Protein AF-A0A1W9NA24-F1 (afdb_monomer)

pLDDT: mean 71.64, std 9.58, range [38.75, 87.81]

Nearest PDB structures (foldseek):
  9bia-assembly1_C  TM=7.018E-01  e=8.441E+00  Mus musculus
  6myo-assembly1_D  TM=5.256E-01  e=5.320E+00  Gallus gallus

Solvent-accessible surface area (backbone atoms only — not comparable to full-atom values): 7143 Å² total; per-residue (Å²): 142,76,58,50,64,67,43,50,53,50,53,74,52,54,63,52,69,44,50,55,37,49,54,54,35,54,55,35,59,75,57,47,83,41,19,51,61,58,33,52,15,40,48,52,51,32,52,51,52,46,53,51,51,52,48,28,53,50,30,63,74,68,69,46,58,51,65,58,52,51,53,52,48,51,50,52,51,50,51,48,59,75,42,31,75,58,54,55,77,69,50,68,39,14,80,85,77,62,45,78,46,54,69,66,45,48,72,52,39,64,80,39,54,38,73,68,61,44,52,57,54,59,64,61,73,77,66,130

Radius of gyration: 19.77 Å; Cα contacts (8 Å, |Δi|>4): 126; chains: 1; bounding box: 45×27×69 Å

Secondary structure (DSSP, 8-state):
--TTHHHHHHHHHTTHHHHHHHHHHHHHHTTGGGGHHHHHHHHHHHHHHHHHHHHHHHHHHTT--HHHHHHHHHHHHHHHHHTHHHH----SB-TTT-PBPPHHHHHH-TT---HHHHHHHHHHTT--

Mean predicted aligned error: 11.79 Å

Foldseek 3Di:
DCFLPVLVVLVVCPCVVLVVLVVVLVVLVVLPPFCPLVSQLSVLVSVLSVQLNVQSVVCVVVVHGCVSSVVSNVVSVVVCVVVVVSNPLFDQAAPPPRHGADPCCRNRGNNSHHPVVVVVVVVVVPDD

Structure (mmCIF, N/CA/C/O backbone):
data_AF-A0A1W9NA24-F1
#
_entry.id   AF-A0A1W9NA24-F1
#
loop_
_atom_site.group_PDB
_atom_site.id
_atom_site.type_symbol
_atom_site.label_atom_id
_atom_site.label_alt_id
_atom_site.label_comp_id
_atom_site.label_asym_id
_atom_site.label_entity_id
_atom_site.label_seq_id
_atom_site.pdbx_PDB_ins_code
_atom_site.Cartn_x
_atom_site.Cartn_y
_atom_site.Cartn_z
_atom_site.occupancy
_atom_site.B_iso_or_equiv
_atom_site.auth_seq_id
_atom_site.auth_comp_id
_atom_site.auth_asym_id
_atom_site.auth_atom_id
_atom_site.pdbx_PDB_model_num
ATOM 1 N N . MET A 1 1 ? 11.824 -4.792 -28.558 1.00 44.06 1 MET A N 1
ATOM 2 C CA . MET A 1 1 ? 11.871 -3.355 -28.201 1.00 44.06 1 MET A CA 1
ATOM 3 C C . MET A 1 1 ? 10.504 -2.935 -27.675 1.00 44.06 1 MET A C 1
ATOM 5 O O . MET A 1 1 ? 9.606 -2.837 -28.494 1.00 44.06 1 MET A O 1
ATOM 9 N N . ASN A 1 2 ? 10.327 -2.835 -26.344 1.00 48.75 2 ASN A N 1
ATOM 10 C CA . ASN A 1 2 ? 9.236 -2.130 -25.610 1.00 48.75 2 ASN A CA 1
ATOM 11 C C . ASN A 1 2 ? 9.108 -2.570 -24.126 1.00 48.75 2 ASN A C 1
ATOM 13 O O . ASN A 1 2 ? 8.086 -2.329 -23.497 1.00 48.75 2 ASN A O 1
ATOM 17 N N . THR A 1 3 ? 10.118 -3.218 -23.544 1.00 56.50 3 THR A N 1
ATOM 18 C CA . THR A 1 3 ? 10.039 -3.888 -22.229 1.00 56.50 3 THR A CA 1
ATOM 19 C C . THR A 1 3 ? 10.422 -3.017 -21.030 1.00 56.50 3 THR A C 1
ATOM 21 O O . THR A 1 3 ? 10.834 -3.577 -20.024 1.00 56.50 3 THR A O 1
ATOM 24 N N . LEU A 1 4 ? 10.369 -1.685 -21.150 1.00 61.44 4 LEU A N 1
ATOM 25 C CA . LEU A 1 4 ? 10.649 -0.751 -20.042 1.00 61.44 4 LEU A CA 1
ATOM 26 C C . LEU A 1 4 ? 9.573 0.337 -19.877 1.00 61.44 4 LEU A C 1
ATOM 28 O O . LEU A 1 4 ? 9.758 1.283 -19.117 1.00 61.44 4 LEU A O 1
ATOM 32 N N . LYS A 1 5 ? 8.444 0.250 -20.598 1.00 71.38 5 LYS A N 1
ATOM 33 C CA . LYS A 1 5 ? 7.426 1.319 -20.589 1.00 71.38 5 LYS A CA 1
ATOM 34 C C . LYS A 1 5 ? 6.767 1.482 -19.221 1.00 71.38 5 LYS A C 1
ATOM 36 O O . LYS A 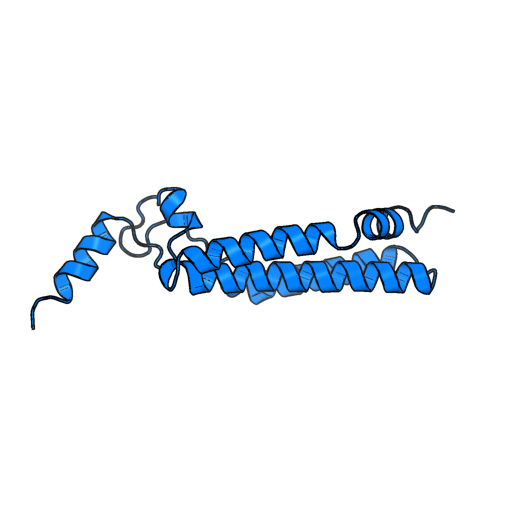1 5 ? 6.394 2.589 -18.855 1.00 71.38 5 LYS A O 1
ATOM 41 N N . ILE A 1 6 ? 6.588 0.383 -18.489 1.00 68.69 6 ILE A N 1
ATOM 42 C CA . ILE A 1 6 ? 5.889 0.394 -17.198 1.00 68.69 6 ILE A CA 1
ATOM 43 C C . ILE A 1 6 ? 6.832 0.896 -16.105 1.00 68.69 6 ILE A C 1
ATOM 45 O O . ILE A 1 6 ? 6.454 1.729 -15.284 1.00 68.69 6 ILE A O 1
ATOM 49 N N . SER A 1 7 ? 8.074 0.421 -16.123 1.00 64.31 7 SER A N 1
ATOM 50 C CA . SER A 1 7 ? 9.109 0.798 -15.167 1.00 64.31 7 SER A CA 1
ATOM 51 C C . SER A 1 7 ? 9.548 2.261 -15.320 1.00 64.31 7 SER A C 1
ATOM 53 O O . SER A 1 7 ? 9.748 2.924 -14.304 1.00 64.31 7 SER A O 1
ATOM 55 N N . SER A 1 8 ? 9.599 2.810 -16.541 1.00 67.38 8 SER A N 1
ATOM 56 C CA . SER A 1 8 ? 9.869 4.241 -16.764 1.00 67.38 8 SER A CA 1
ATOM 57 C C . SER A 1 8 ? 8.724 5.143 -16.299 1.00 67.38 8 SER A C 1
ATOM 59 O O . SER A 1 8 ? 8.971 6.169 -15.682 1.00 67.38 8 SER A O 1
ATOM 61 N N . LEU A 1 9 ? 7.470 4.737 -16.526 1.00 69.94 9 LEU A N 1
ATOM 62 C CA . LEU A 1 9 ? 6.283 5.492 -16.107 1.00 69.94 9 LEU A CA 1
ATOM 63 C C . LEU A 1 9 ? 6.173 5.551 -14.575 1.00 69.94 9 LEU A C 1
ATOM 65 O O . LEU A 1 9 ? 5.797 6.572 -14.002 1.00 69.94 9 LEU A O 1
ATOM 69 N N . LEU A 1 10 ? 6.573 4.470 -13.899 1.00 66.25 10 LEU A N 1
ATOM 70 C CA . LEU A 1 10 ? 6.698 4.445 -12.444 1.00 66.25 10 LEU A CA 1
ATOM 71 C C . LEU A 1 10 ? 7.838 5.340 -11.937 1.00 66.25 10 LEU A C 1
ATOM 73 O O . LEU A 1 10 ? 7.720 5.928 -10.865 1.00 66.25 10 LEU A O 1
ATOM 77 N N . LEU A 1 11 ? 8.925 5.453 -12.704 1.00 68.38 11 LEU A N 1
ATOM 78 C CA . LEU A 1 11 ? 10.038 6.348 -12.397 1.00 68.38 11 LEU A CA 1
ATOM 79 C C . LEU A 1 11 ? 9.637 7.824 -12.546 1.00 68.38 11 LEU A C 1
ATOM 81 O O . LEU A 1 11 ? 9.979 8.627 -11.682 1.00 68.38 11 LEU A O 1
ATOM 85 N N . ASP A 1 12 ? 8.866 8.154 -13.586 1.00 73.88 12 ASP A N 1
ATOM 86 C CA . ASP A 1 12 ? 8.326 9.500 -13.830 1.00 73.88 12 ASP A CA 1
ATOM 87 C C . ASP A 1 12 ? 7.323 9.920 -12.748 1.00 73.88 12 ASP A C 1
ATOM 89 O O . ASP A 1 12 ? 7.293 11.077 -12.331 1.00 73.88 12 ASP A O 1
ATOM 93 N N . ALA A 1 13 ? 6.534 8.972 -12.230 1.00 70.31 13 ALA A N 1
ATOM 94 C CA . ALA A 1 13 ? 5.698 9.203 -11.052 1.00 70.31 13 ALA A CA 1
ATOM 95 C C . ALA A 1 13 ? 6.539 9.477 -9.786 1.00 70.31 13 ALA A C 1
ATOM 97 O O . ALA A 1 13 ? 6.068 10.122 -8.845 1.00 70.31 13 ALA A O 1
ATOM 98 N N . GLY A 1 14 ? 7.789 9.010 -9.754 1.00 74.38 14 GLY A N 1
ATOM 99 C CA . GLY A 1 14 ? 8.741 9.254 -8.680 1.00 74.38 14 GLY A CA 1
ATOM 100 C C . GLY A 1 14 ? 8.211 8.829 -7.309 1.00 74.38 14 GLY A C 1
ATOM 101 O O . GLY A 1 14 ? 7.635 7.757 -7.132 1.00 74.38 14 GLY A O 1
ATOM 102 N N . LEU A 1 15 ? 8.404 9.691 -6.310 1.00 77.31 15 LEU A N 1
ATOM 103 C CA . LEU A 1 15 ? 7.979 9.441 -4.929 1.00 77.31 15 LEU A CA 1
ATOM 104 C C . LEU A 1 15 ? 6.560 9.949 -4.625 1.00 77.31 15 LEU A C 1
ATOM 106 O O . LEU A 1 15 ? 6.117 9.854 -3.482 1.00 77.31 15 LEU A O 1
ATOM 110 N N . TRP A 1 16 ? 5.820 10.468 -5.610 1.00 75.69 16 TRP A N 1
ATOM 111 C CA . TRP A 1 16 ? 4.474 11.007 -5.381 1.00 75.69 16 TRP A CA 1
ATOM 112 C C . TRP A 1 16 ? 3.502 10.017 -4.723 1.00 75.69 16 TRP A C 1
ATOM 114 O O . TRP A 1 16 ? 2.852 10.405 -3.749 1.00 75.69 16 TRP A O 1
ATOM 124 N N . PRO A 1 17 ? 3.419 8.741 -5.152 1.00 75.88 17 PRO A N 1
ATOM 125 C CA . PRO A 1 17 ? 2.551 7.756 -4.504 1.00 75.88 17 PRO A CA 1
ATOM 126 C C . PRO A 1 17 ? 2.903 7.541 -3.025 1.00 75.88 17 PRO A C 1
ATOM 128 O O . PRO A 1 17 ? 2.019 7.399 -2.178 1.00 75.88 17 PRO A O 1
ATOM 131 N N . LEU A 1 18 ? 4.199 7.572 -2.699 1.00 78.38 18 LEU A N 1
ATOM 132 C CA . LEU A 1 18 ? 4.697 7.451 -1.332 1.00 78.38 18 LEU A CA 1
ATOM 133 C C . LEU A 1 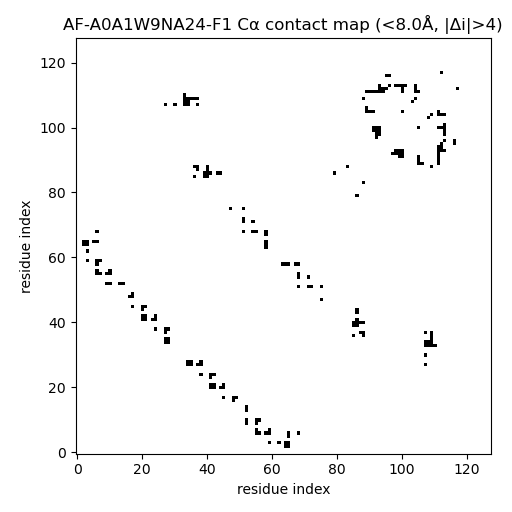18 ? 4.315 8.675 -0.492 1.00 78.38 18 LEU A C 1
ATOM 135 O O . LEU A 1 18 ? 3.854 8.525 0.637 1.00 78.38 18 LEU A O 1
ATOM 139 N N . ILE A 1 19 ? 4.462 9.878 -1.054 1.00 78.50 19 ILE A N 1
ATOM 140 C CA . ILE A 1 19 ? 4.096 11.139 -0.397 1.00 78.50 19 ILE A CA 1
ATOM 141 C C . ILE A 1 19 ? 2.599 11.156 -0.082 1.00 78.50 19 ILE A C 1
ATOM 143 O O . ILE A 1 19 ? 2.225 11.450 1.052 1.00 78.50 19 ILE A O 1
ATOM 147 N N . VAL A 1 20 ? 1.741 10.777 -1.035 1.00 81.00 20 VAL A N 1
ATOM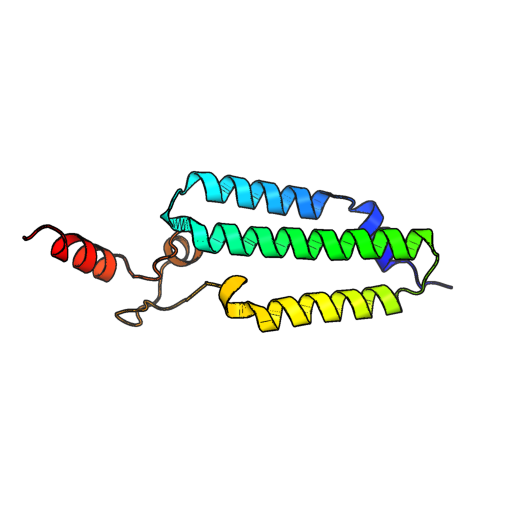 148 C CA . VAL A 1 20 ? 0.286 10.696 -0.820 1.00 81.00 20 VAL A CA 1
ATOM 149 C C . VAL A 1 20 ? -0.043 9.731 0.322 1.00 81.00 20 VAL A C 1
ATOM 151 O O . VAL A 1 20 ? -0.798 10.085 1.231 1.00 81.00 20 VAL A O 1
ATOM 154 N N . LEU A 1 21 ? 0.568 8.542 0.336 1.00 78.94 21 LEU A N 1
ATOM 155 C CA . LEU A 1 21 ? 0.368 7.566 1.412 1.00 78.94 21 LEU A CA 1
ATOM 156 C C . LEU A 1 21 ? 0.875 8.070 2.769 1.00 78.94 21 LEU A C 1
ATOM 158 O O . LEU A 1 21 ? 0.210 7.852 3.785 1.00 78.94 21 LEU A O 1
ATOM 162 N N . LEU A 1 22 ? 2.002 8.784 2.809 1.00 77.56 22 LEU A N 1
ATOM 163 C CA . LEU A 1 22 ? 2.510 9.393 4.040 1.00 77.56 22 LEU A CA 1
ATOM 164 C C . LEU A 1 22 ? 1.592 10.502 4.559 1.00 77.56 22 LEU A C 1
ATOM 166 O O . LEU A 1 22 ? 1.352 10.573 5.762 1.00 77.56 22 LEU A O 1
ATOM 170 N N . VAL A 1 23 ? 1.055 11.350 3.682 1.00 78.75 23 VAL A N 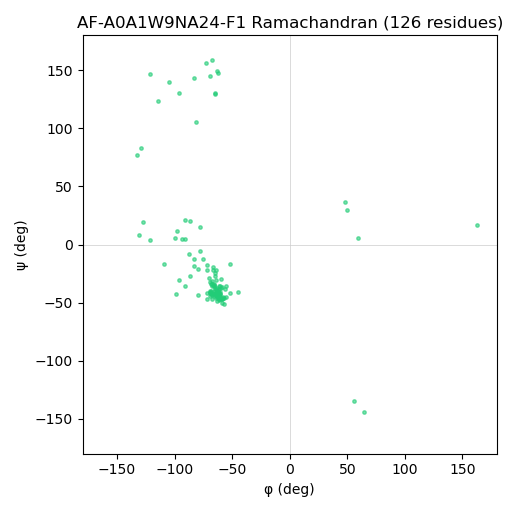1
ATOM 171 C CA . VAL A 1 23 ? 0.116 12.414 4.070 1.00 78.75 23 VAL A CA 1
ATOM 172 C C . VAL A 1 23 ? -1.164 11.812 4.654 1.00 78.75 23 VAL A C 1
ATOM 174 O O . VAL A 1 23 ? -1.651 12.272 5.691 1.00 78.75 23 VAL A O 1
ATOM 177 N N . ILE A 1 24 ? -1.673 10.727 4.064 1.00 73.75 24 ILE A N 1
ATOM 178 C CA . ILE A 1 24 ? -2.791 9.960 4.630 1.00 73.75 24 ILE A CA 1
ATOM 179 C C . ILE A 1 24 ? -2.407 9.372 6.001 1.00 73.75 24 ILE A C 1
ATOM 181 O O . ILE A 1 24 ? -3.176 9.493 6.956 1.00 73.75 24 ILE A O 1
ATOM 185 N N . ASN A 1 25 ? -1.200 8.814 6.153 1.00 73.56 25 ASN A N 1
ATOM 186 C CA . ASN A 1 25 ? -0.710 8.295 7.437 1.00 73.56 25 ASN A CA 1
ATOM 187 C C . ASN A 1 25 ? -0.637 9.383 8.526 1.00 73.56 25 ASN A C 1
ATOM 189 O O . ASN A 1 25 ? -1.055 9.165 9.666 1.00 73.56 25 ASN A O 1
ATOM 193 N N . LEU A 1 26 ? -0.160 10.578 8.171 1.00 72.31 26 LEU A N 1
ATOM 194 C CA . LEU A 1 26 ? -0.131 11.744 9.056 1.00 72.31 26 LEU A CA 1
ATOM 195 C C . LEU A 1 26 ? -1.542 12.230 9.402 1.00 72.31 26 LEU A C 1
ATOM 197 O O . LEU A 1 26 ? -1.788 12.631 10.539 1.00 72.31 26 LEU A O 1
ATOM 201 N N . THR A 1 27 ? -2.486 12.126 8.468 1.00 68.75 27 THR A N 1
ATOM 202 C CA . THR A 1 27 ? -3.899 12.429 8.724 1.00 68.75 27 THR A CA 1
ATOM 203 C C . THR A 1 27 ? -4.477 11.470 9.763 1.00 68.75 27 THR A C 1
ATOM 205 O O . THR A 1 27 ? -5.133 11.922 10.699 1.00 68.75 27 THR A O 1
ATOM 208 N N . PHE A 1 28 ? -4.152 10.172 9.702 1.00 65.75 28 PHE A N 1
ATOM 209 C CA . PHE A 1 28 ? -4.553 9.202 10.730 1.00 65.75 28 PHE A CA 1
ATOM 210 C C . PHE A 1 28 ? -3.947 9.490 12.109 1.00 65.75 28 PHE A C 1
ATOM 212 O O . PHE A 1 28 ? -4.605 9.256 13.121 1.00 65.75 28 PHE A O 1
ATOM 219 N N . ARG A 1 29 ? -2.745 10.084 12.182 1.00 66.56 29 ARG A N 1
ATOM 220 C CA . ARG A 1 29 ? -2.136 10.514 13.458 1.00 66.56 29 ARG A CA 1
ATOM 221 C C . ARG A 1 29 ? -3.004 11.536 14.203 1.00 66.56 29 ARG A C 1
ATOM 223 O O . ARG A 1 29 ? -2.994 11.536 15.432 1.00 66.56 29 ARG A O 1
ATOM 230 N N . LYS A 1 30 ? -3.785 12.358 13.491 1.00 62.28 30 LYS A N 1
ATOM 231 C CA . LYS A 1 30 ? -4.712 13.334 14.092 1.00 62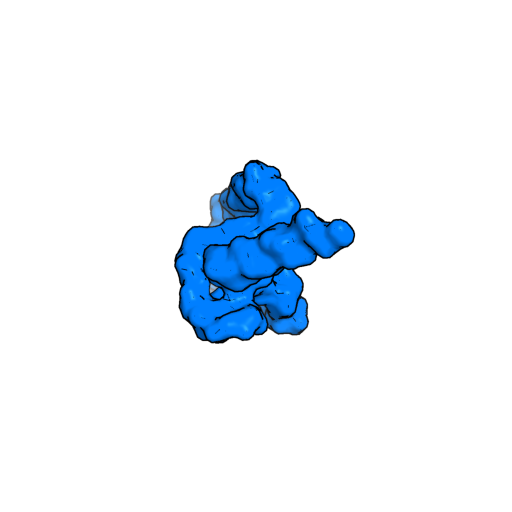.28 30 LYS A CA 1
ATOM 232 C C . LYS A 1 30 ? -5.876 12.671 14.851 1.00 62.28 30 LYS A C 1
ATOM 234 O O . LYS A 1 30 ? -6.435 13.298 15.740 1.00 62.28 30 LYS A O 1
ATOM 239 N N . TYR A 1 31 ? -6.201 11.409 14.550 1.00 62.22 31 TYR A N 1
ATOM 240 C CA . TYR A 1 31 ? -7.302 10.654 15.171 1.00 62.22 31 TYR A CA 1
ATOM 241 C C . TYR A 1 31 ? -6.872 9.804 16.388 1.00 62.22 31 TYR A C 1
ATOM 243 O O . TYR A 1 31 ? -7.691 9.103 16.981 1.00 62.22 31 TYR A O 1
ATOM 251 N N . GLY A 1 32 ? -5.606 9.897 16.815 1.00 59.66 32 GLY A N 1
ATOM 252 C CA . GLY A 1 32 ? -5.137 9.333 18.087 1.00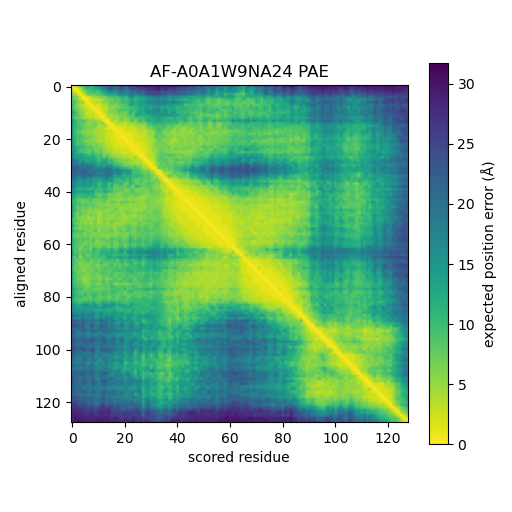 59.66 32 GLY A CA 1
ATOM 253 C C . GLY A 1 32 ? -5.202 7.800 18.176 1.00 59.66 32 GLY A C 1
ATOM 254 O O . GLY A 1 32 ? -4.943 7.096 17.201 1.00 59.66 32 GLY A O 1
ATOM 255 N N . LYS A 1 33 ? -5.514 7.273 19.372 1.00 55.97 33 LYS A N 1
ATOM 256 C CA . LYS A 1 33 ? -5.547 5.823 19.671 1.00 55.97 33 LYS A CA 1
ATOM 257 C C . LYS A 1 33 ? -6.650 5.057 18.924 1.00 55.97 33 LYS A C 1
ATOM 259 O O . LYS A 1 33 ? -6.538 3.846 18.796 1.00 55.97 33 LYS A O 1
ATOM 264 N N . ALA A 1 34 ? -7.672 5.751 18.419 1.00 56.56 34 ALA A N 1
ATOM 265 C CA . ALA A 1 34 ? -8.791 5.144 17.699 1.00 56.56 34 ALA A CA 1
ATOM 266 C C . ALA A 1 34 ? -8.446 4.707 16.261 1.00 56.56 34 ALA A C 1
ATOM 268 O O . ALA A 1 34 ? -9.240 3.995 15.657 1.00 56.56 34 ALA A O 1
ATOM 269 N N . ALA A 1 35 ? -7.291 5.124 15.723 1.00 57.72 35 ALA A N 1
ATOM 270 C CA . ALA A 1 35 ? -6.827 4.801 14.368 1.00 57.72 35 ALA A CA 1
ATOM 271 C C . ALA A 1 35 ? -5.398 4.211 14.339 1.00 57.72 35 ALA A C 1
ATOM 273 O O . ALA A 1 35 ? -4.716 4.258 13.312 1.00 57.72 35 ALA A O 1
ATOM 274 N N . ALA A 1 36 ? -4.903 3.693 15.466 1.00 60.12 36 ALA A N 1
ATOM 275 C CA . ALA A 1 36 ? -3.565 3.119 15.593 1.00 60.12 36 ALA A CA 1
ATOM 276 C C . ALA A 1 36 ? -3.349 1.885 14.694 1.00 60.12 36 ALA A C 1
ATOM 278 O O . ALA A 1 36 ? -2.294 1.756 14.071 1.00 60.12 36 ALA A O 1
ATOM 279 N N . VAL A 1 37 ? -4.347 1.009 14.564 1.00 63.66 37 VAL A N 1
ATOM 280 C CA . VAL A 1 37 ? -4.279 -0.203 13.734 1.00 63.66 37 VAL A CA 1
ATOM 281 C C . VAL A 1 37 ? -4.315 0.173 12.250 1.00 63.66 37 VAL A C 1
ATOM 283 O O . VAL A 1 37 ? -3.506 -0.315 11.459 1.00 63.66 37 VAL A O 1
ATOM 286 N N . LYS A 1 38 ? -5.169 1.127 11.863 1.00 63.62 38 LYS A N 1
ATOM 287 C CA . LYS A 1 38 ? -5.235 1.649 10.481 1.00 63.62 38 LYS A CA 1
ATOM 288 C C . LYS A 1 38 ? -4.013 2.482 10.088 1.00 63.62 38 LYS A C 1
ATOM 290 O O . LYS A 1 38 ? -3.594 2.483 8.926 1.00 63.62 38 LYS A O 1
ATOM 295 N N . ARG A 1 39 ? -3.366 3.136 11.054 1.00 65.31 39 ARG A N 1
ATOM 296 C CA . ARG A 1 39 ? -2.070 3.794 10.850 1.00 65.31 39 ARG A CA 1
ATOM 297 C C . ARG A 1 39 ? -0.975 2.786 10.497 1.00 65.31 39 ARG A C 1
ATOM 299 O O . ARG A 1 39 ? -0.181 3.060 9.603 1.00 65.31 39 ARG A O 1
ATOM 306 N N . MET A 1 40 ? -0.949 1.618 11.137 1.00 67.19 40 MET A N 1
ATOM 307 C CA . MET A 1 40 ? 0.007 0.561 10.782 1.00 67.19 40 MET A CA 1
ATOM 308 C C . MET A 1 40 ? -0.298 -0.027 9.400 1.00 67.19 40 MET A C 1
ATOM 310 O O . MET A 1 40 ? 0.613 -0.196 8.594 1.00 67.19 40 MET A O 1
ATOM 314 N N . ALA A 1 41 ? -1.576 -0.225 9.068 1.00 71.56 41 ALA A N 1
ATOM 315 C CA . ALA A 1 41 ? -1.998 -0.678 7.742 1.00 71.56 41 ALA A CA 1
ATOM 316 C C . ALA A 1 41 ? -1.548 0.267 6.610 1.00 71.56 41 ALA A C 1
ATOM 318 O O . ALA A 1 41 ? -0.999 -0.184 5.604 1.00 71.56 41 ALA A O 1
ATOM 319 N N . SER A 1 42 ? -1.734 1.582 6.766 1.00 71.88 42 SER A N 1
ATOM 320 C CA . SER A 1 42 ? -1.263 2.563 5.771 1.00 71.88 42 SER A CA 1
ATOM 321 C C . SER A 1 42 ? 0.266 2.646 5.694 1.00 71.88 42 SER A C 1
ATOM 323 O O . SER A 1 42 ? 0.805 2.851 4.608 1.00 71.88 42 SER A O 1
ATOM 325 N N . LEU A 1 43 ? 0.977 2.413 6.802 1.00 76.62 43 LEU A N 1
ATOM 326 C CA . LEU A 1 43 ? 2.437 2.314 6.803 1.00 76.62 43 LEU A CA 1
ATOM 327 C C . LEU A 1 43 ? 2.922 1.089 6.011 1.00 76.62 43 LEU A C 1
ATOM 329 O O . LEU A 1 43 ? 3.845 1.213 5.211 1.00 76.62 43 LEU A O 1
ATOM 333 N N . TYR A 1 44 ? 2.272 -0.070 6.164 1.00 78.62 44 TYR A N 1
ATOM 334 C CA . TYR A 1 44 ? 2.587 -1.256 5.360 1.00 78.62 44 TYR A CA 1
ATOM 335 C C . TYR A 1 44 ? 2.358 -1.019 3.863 1.00 78.62 44 TYR A C 1
ATOM 337 O O . TYR A 1 44 ? 3.185 -1.432 3.053 1.00 78.62 44 TYR A O 1
ATOM 345 N N . HIS A 1 45 ? 1.300 -0.291 3.487 1.00 76.25 45 HIS A N 1
ATOM 346 C CA . HIS A 1 45 ? 1.092 0.124 2.096 1.00 76.25 45 HIS A CA 1
ATOM 347 C C . HIS A 1 45 ? 2.201 1.060 1.600 1.00 76.25 45 HIS A C 1
ATOM 349 O O . HIS A 1 45 ? 2.695 0.880 0.489 1.00 76.25 45 HIS A O 1
ATOM 355 N N . ALA A 1 46 ? 2.631 2.028 2.416 1.00 79.38 46 ALA A N 1
ATOM 356 C CA . ALA A 1 46 ? 3.732 2.922 2.061 1.00 79.38 46 ALA A CA 1
ATOM 357 C C . ALA A 1 46 ? 5.045 2.151 1.844 1.00 79.38 46 ALA A C 1
ATOM 359 O O . ALA A 1 46 ? 5.736 2.389 0.858 1.00 79.38 46 ALA A O 1
ATOM 360 N N . ILE A 1 47 ? 5.357 1.181 2.709 1.00 81.81 47 ILE A N 1
ATOM 361 C CA . ILE A 1 47 ? 6.531 0.308 2.560 1.00 81.81 47 ILE A CA 1
ATOM 362 C C . ILE A 1 47 ? 6.428 -0.537 1.284 1.00 81.81 47 ILE A C 1
ATOM 364 O O . ILE A 1 47 ? 7.403 -0.643 0.545 1.00 81.81 47 ILE A O 1
ATOM 368 N N . ALA A 1 48 ? 5.258 -1.106 0.988 1.00 81.88 48 ALA A N 1
ATOM 369 C CA . ALA A 1 48 ? 5.044 -1.885 -0.230 1.00 81.88 48 ALA A CA 1
ATOM 370 C C . ALA A 1 48 ? 5.272 -1.040 -1.494 1.00 81.88 48 ALA A C 1
ATOM 372 O O . ALA A 1 48 ? 6.010 -1.449 -2.389 1.00 81.88 48 ALA A O 1
ATOM 373 N N . VAL A 1 49 ? 4.703 0.169 -1.541 1.00 81.88 49 VAL A N 1
ATOM 374 C CA . VAL A 1 49 ? 4.919 1.114 -2.646 1.00 81.88 49 VAL A CA 1
ATOM 375 C C . VAL A 1 49 ? 6.388 1.511 -2.748 1.00 81.88 49 VAL A C 1
ATOM 377 O O . VAL A 1 49 ? 6.934 1.512 -3.849 1.00 81.88 49 VAL A O 1
ATOM 380 N N . PHE A 1 50 ? 7.054 1.773 -1.621 1.00 82.69 50 PHE A N 1
ATOM 381 C CA . PHE A 1 50 ? 8.484 2.070 -1.599 1.00 82.69 50 PHE A CA 1
ATOM 382 C C . PHE A 1 50 ? 9.298 0.938 -2.234 1.00 82.69 50 PHE A C 1
ATOM 384 O O . PHE A 1 50 ? 10.043 1.186 -3.178 1.00 82.69 50 PHE A O 1
ATOM 391 N N . ILE A 1 51 ? 9.083 -0.311 -1.812 1.00 84.25 51 ILE A N 1
ATOM 392 C CA . ILE A 1 51 ? 9.773 -1.485 -2.366 1.00 84.25 51 ILE A CA 1
ATOM 393 C C . ILE A 1 51 ? 9.545 -1.601 -3.878 1.00 84.25 51 ILE A C 1
ATOM 395 O O . ILE A 1 51 ? 10.504 -1.799 -4.622 1.00 84.25 51 ILE A O 1
ATOM 399 N N . ILE A 1 52 ? 8.306 -1.433 -4.351 1.00 82.75 52 ILE A N 1
ATOM 400 C CA . ILE A 1 52 ? 7.982 -1.512 -5.784 1.00 82.75 52 ILE A CA 1
ATOM 401 C C . ILE A 1 52 ? 8.684 -0.391 -6.566 1.00 82.75 52 ILE A C 1
ATOM 403 O O . ILE A 1 52 ? 9.300 -0.658 -7.597 1.00 82.75 52 ILE A O 1
ATOM 407 N N . THR A 1 53 ? 8.650 0.851 -6.074 1.00 79.88 53 THR A N 1
ATOM 408 C CA . THR A 1 53 ? 9.341 1.980 -6.725 1.00 79.88 53 THR A CA 1
ATOM 409 C C . THR A 1 53 ? 10.864 1.816 -6.725 1.00 79.88 53 THR A C 1
ATOM 411 O O . THR A 1 53 ? 11.508 2.090 -7.736 1.00 79.88 53 THR A O 1
ATOM 414 N N . SER A 1 54 ? 11.459 1.290 -5.647 1.00 82.31 54 SER A N 1
ATOM 415 C CA . SER A 1 54 ? 12.890 0.967 -5.596 1.00 82.31 54 SER A CA 1
ATOM 416 C C . SER A 1 54 ? 13.268 -0.160 -6.560 1.00 82.31 54 SER A C 1
ATOM 418 O O . SER A 1 54 ? 14.299 -0.069 -7.226 1.00 82.31 54 SER A O 1
ATOM 420 N N . LEU A 1 55 ? 12.434 -1.200 -6.685 1.00 82.44 55 LEU A N 1
ATOM 421 C CA . LEU A 1 55 ? 12.621 -2.267 -7.672 1.00 82.44 55 LEU A CA 1
ATOM 422 C C . LEU A 1 55 ? 12.546 -1.721 -9.100 1.00 82.44 55 LEU A C 1
ATOM 424 O O . LEU A 1 55 ? 13.402 -2.056 -9.915 1.00 82.44 55 LEU A O 1
ATOM 428 N N . ALA A 1 56 ? 11.585 -0.840 -9.393 1.00 78.31 56 ALA A N 1
ATOM 429 C CA . ALA A 1 56 ? 11.490 -0.170 -10.689 1.00 78.31 56 ALA A CA 1
ATOM 430 C C . ALA A 1 56 ? 12.770 0.618 -11.010 1.00 78.31 56 ALA A C 1
ATOM 432 O O . ALA A 1 56 ? 13.335 0.460 -12.091 1.00 78.31 56 ALA A O 1
ATOM 433 N N . ALA A 1 57 ? 13.286 1.389 -10.048 1.00 79.38 57 ALA A N 1
ATOM 434 C CA . ALA A 1 57 ? 14.526 2.143 -10.214 1.00 79.38 57 ALA A CA 1
ATOM 435 C C . ALA A 1 57 ? 15.750 1.245 -10.459 1.00 79.38 57 ALA A C 1
ATOM 437 O O . ALA A 1 57 ? 16.585 1.557 -11.310 1.00 79.38 57 ALA A O 1
ATOM 438 N N . LEU A 1 58 ? 15.854 0.111 -9.757 1.00 81.94 58 LEU A N 1
ATOM 439 C CA . LEU A 1 58 ? 16.919 -0.872 -9.978 1.00 81.94 58 LEU A CA 1
ATOM 440 C C . LEU A 1 58 ? 16.826 -1.517 -11.364 1.00 81.94 58 LEU A C 1
ATOM 442 O O . LEU A 1 58 ? 17.841 -1.635 -12.046 1.00 81.94 58 LEU A O 1
ATOM 446 N N . ILE A 1 59 ? 15.619 -1.883 -11.797 1.00 81.06 59 ILE A N 1
ATOM 447 C CA . ILE A 1 59 ? 15.366 -2.504 -13.102 1.00 81.06 59 ILE A CA 1
ATOM 448 C C . ILE A 1 59 ? 15.742 -1.556 -14.238 1.00 81.06 59 ILE A C 1
ATOM 450 O O . ILE A 1 59 ? 16.456 -1.967 -15.150 1.00 81.06 59 ILE A O 1
ATOM 454 N N . VAL A 1 60 ? 15.349 -0.282 -14.146 1.00 78.56 60 VAL A N 1
ATOM 455 C CA . VAL A 1 60 ? 15.740 0.747 -15.122 1.00 78.56 60 VAL A CA 1
ATOM 456 C C . VAL A 1 60 ? 17.257 0.944 -15.122 1.00 78.56 60 VAL A C 1
ATOM 458 O O . VAL 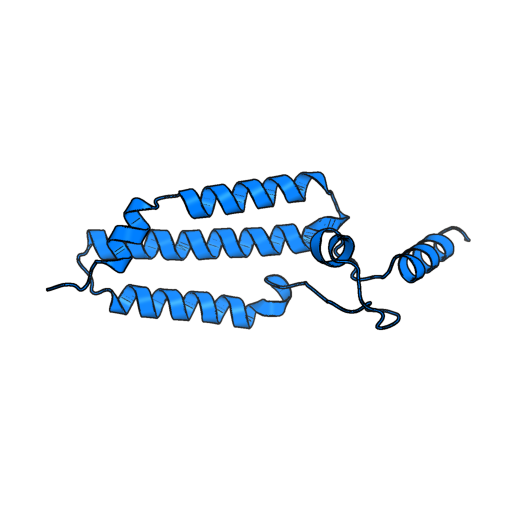A 1 60 ? 17.870 0.951 -16.188 1.00 78.56 60 VAL A O 1
ATOM 461 N N . LYS A 1 61 ? 17.889 1.038 -13.942 1.00 80.75 61 LYS A N 1
ATOM 462 C CA . LYS A 1 61 ? 19.345 1.226 -13.817 1.00 80.75 61 LYS A CA 1
ATOM 463 C C . LYS A 1 61 ? 20.149 0.073 -14.429 1.00 80.75 61 LYS A C 1
ATOM 465 O O . LYS A 1 61 ? 21.221 0.310 -14.974 1.00 80.75 61 LYS A O 1
ATOM 470 N N . TRP A 1 62 ? 19.656 -1.158 -14.326 1.00 82.06 62 TRP A N 1
ATOM 471 C CA . TRP A 1 62 ? 20.343 -2.366 -14.803 1.00 82.06 62 TRP A CA 1
ATOM 472 C C . TRP A 1 62 ? 19.816 -2.848 -16.167 1.00 82.06 62 TRP A C 1
ATOM 474 O O . TRP A 1 62 ? 20.221 -3.910 -16.630 1.00 82.06 62 TRP A O 1
ATOM 484 N N . GLN A 1 63 ? 18.912 -2.088 -16.803 1.00 75.62 63 GLN A N 1
ATOM 485 C CA . GLN A 1 63 ? 18.206 -2.447 -18.043 1.00 75.62 63 GLN A CA 1
ATOM 486 C C . GLN A 1 63 ? 17.598 -3.862 -18.035 1.00 75.62 63 GLN A C 1
ATOM 488 O O . GLN A 1 63 ? 17.578 -4.570 -19.044 1.00 75.62 63 GLN A O 1
ATOM 493 N N . LEU A 1 64 ? 17.088 -4.281 -16.878 1.00 74.94 64 LE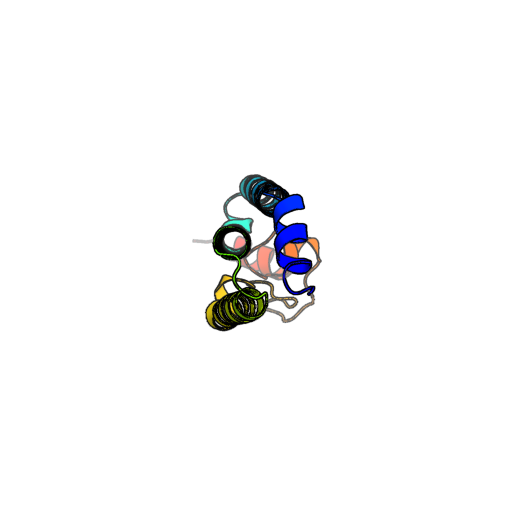U A N 1
ATOM 494 C CA . LEU A 1 64 ? 16.410 -5.563 -16.711 1.00 74.94 64 LEU A CA 1
ATOM 495 C C . LEU A 1 64 ? 15.030 -5.530 -17.384 1.00 74.94 64 LEU A C 1
ATOM 497 O O . LEU A 1 64 ? 14.419 -4.482 -17.570 1.00 74.94 64 LEU A O 1
ATOM 501 N N . THR A 1 65 ? 14.513 -6.700 -17.752 1.00 79.38 65 THR A N 1
ATOM 502 C CA . THR A 1 65 ? 13.180 -6.820 -18.359 1.00 79.38 65 THR A CA 1
ATOM 503 C C . THR A 1 65 ? 12.071 -6.517 -17.343 1.00 79.38 65 THR A C 1
ATOM 505 O O . THR A 1 65 ? 12.156 -6.954 -16.195 1.00 79.38 65 THR A O 1
ATOM 508 N N . ASP A 1 66 ? 10.969 -5.899 -17.786 1.00 75.44 66 ASP A N 1
ATOM 509 C CA . ASP A 1 66 ? 9.743 -5.683 -16.988 1.00 75.44 66 ASP A CA 1
ATOM 510 C C . ASP A 1 66 ? 9.176 -6.966 -16.329 1.00 75.44 66 ASP A C 1
ATOM 512 O O . ASP A 1 66 ? 8.412 -6.885 -15.367 1.00 75.44 66 ASP A O 1
ATOM 516 N N . LEU A 1 67 ? 9.581 -8.164 -16.773 1.00 78.88 67 LEU A N 1
ATOM 517 C CA . LEU A 1 67 ? 9.237 -9.436 -16.124 1.00 78.88 67 LEU A CA 1
ATOM 518 C C . LEU A 1 67 ? 9.668 -9.477 -14.646 1.00 78.88 67 LEU A C 1
ATOM 520 O O . LEU A 1 67 ? 8.924 -9.976 -13.802 1.00 78.88 67 LEU A O 1
ATOM 524 N N . TYR A 1 68 ? 10.833 -8.912 -14.316 1.00 78.81 68 TYR A N 1
ATOM 525 C CA . TYR A 1 68 ? 11.320 -8.837 -12.936 1.00 78.81 68 TYR A CA 1
ATOM 526 C C . TYR A 1 68 ? 10.480 -7.881 -12.083 1.00 78.81 68 TYR A C 1
ATOM 528 O O . TYR A 1 68 ? 10.272 -8.139 -10.897 1.00 78.81 68 TYR A O 1
ATOM 536 N N . LEU A 1 69 ? 9.936 -6.819 -12.689 1.00 78.94 69 LEU A N 1
ATOM 537 C CA . LEU A 1 69 ? 9.005 -5.906 -12.025 1.00 78.94 69 LEU A CA 1
ATOM 538 C C . LEU A 1 69 ? 7.682 -6.621 -11.734 1.00 78.94 69 LEU A C 1
ATOM 540 O O . LEU A 1 69 ? 7.145 -6.505 -10.633 1.00 78.94 69 LEU A O 1
ATOM 544 N N . GLY A 1 70 ? 7.188 -7.405 -12.697 1.00 81.31 70 GLY A N 1
ATOM 545 C CA . GLY A 1 70 ? 6.006 -8.247 -12.531 1.00 81.31 70 GLY A CA 1
ATOM 546 C C . GLY A 1 70 ? 6.176 -9.259 -11.397 1.00 81.31 70 GLY A C 1
ATOM 547 O O . GLY A 1 70 ? 5.351 -9.296 -10.487 1.00 81.31 70 GLY A O 1
ATOM 548 N N . LEU A 1 71 ? 7.279 -10.013 -11.390 1.00 85.62 71 LEU A N 1
ATOM 549 C CA . LEU A 1 71 ? 7.596 -10.969 -10.322 1.00 85.62 71 LEU A CA 1
ATOM 550 C C . LEU A 1 71 ? 7.728 -10.292 -8.953 1.00 85.62 71 LEU A C 1
ATOM 552 O O . LEU A 1 71 ? 7.141 -10.764 -7.981 1.00 85.62 71 LEU A O 1
ATOM 556 N N . GLY A 1 72 ? 8.439 -9.164 -8.875 1.00 83.38 72 GLY A N 1
ATOM 557 C CA . GLY A 1 72 ? 8.574 -8.391 -7.640 1.00 83.38 72 GLY A CA 1
ATOM 558 C C . GLY A 1 72 ? 7.230 -7.872 -7.125 1.00 83.38 72 GLY A C 1
ATOM 559 O O . GLY A 1 72 ? 6.936 -7.976 -5.937 1.00 83.38 72 GLY A O 1
ATOM 560 N N . THR A 1 73 ? 6.371 -7.387 -8.021 1.00 82.62 73 THR A N 1
ATOM 561 C CA . THR A 1 73 ? 5.026 -6.908 -7.672 1.00 82.62 73 THR A CA 1
ATOM 562 C C . THR A 1 73 ? 4.142 -8.049 -7.175 1.00 82.62 73 THR A C 1
ATOM 564 O O . THR A 1 73 ? 3.484 -7.909 -6.146 1.00 82.62 73 THR A O 1
ATOM 567 N N . VAL A 1 74 ? 4.160 -9.203 -7.850 1.00 87.31 74 VAL A N 1
ATOM 568 C CA . VAL A 1 74 ? 3.421 -10.402 -7.421 1.00 87.31 74 VAL A CA 1
ATOM 569 C C . VAL A 1 74 ? 3.891 -10.868 -6.044 1.00 87.31 74 VAL A C 1
ATOM 571 O O . VAL A 1 74 ? 3.057 -11.192 -5.201 1.00 87.31 74 VAL A O 1
ATOM 574 N N . LEU A 1 75 ? 5.200 -10.842 -5.777 1.00 87.81 75 LEU A N 1
ATOM 575 C CA . LEU A 1 75 ? 5.755 -11.178 -4.466 1.00 87.81 75 LEU A CA 1
ATOM 576 C C . LEU A 1 75 ? 5.247 -10.220 -3.377 1.00 87.81 75 LEU A C 1
ATOM 578 O O . LEU A 1 75 ? 4.777 -10.671 -2.334 1.00 87.81 75 LEU A O 1
ATOM 582 N N . VAL A 1 76 ? 5.294 -8.906 -3.624 1.00 84.44 76 VAL A N 1
ATOM 583 C CA . VAL A 1 76 ? 4.820 -7.885 -2.674 1.00 84.44 76 VAL A CA 1
ATOM 584 C C . VAL A 1 76 ? 3.323 -8.043 -2.399 1.00 84.44 76 VAL A C 1
ATOM 586 O O . VAL A 1 76 ? 2.914 -8.043 -1.238 1.00 84.44 76 VAL A O 1
ATOM 589 N N . ILE A 1 77 ? 2.508 -8.253 -3.436 1.00 82.44 77 ILE A N 1
ATOM 590 C CA . ILE A 1 77 ? 1.071 -8.523 -3.282 1.00 82.44 77 ILE A CA 1
ATOM 591 C C . ILE A 1 77 ? 0.854 -9.815 -2.486 1.00 82.44 77 ILE A C 1
ATOM 593 O O . ILE A 1 77 ? 0.036 -9.834 -1.569 1.00 82.44 77 ILE A O 1
ATOM 597 N N . GLY A 1 78 ? 1.607 -10.877 -2.779 1.00 85.12 78 GLY A N 1
ATOM 598 C CA . GLY A 1 78 ? 1.544 -12.141 -2.046 1.00 85.12 78 GLY A CA 1
ATOM 599 C C . GLY A 1 78 ? 1.823 -11.961 -0.554 1.00 85.12 78 GLY A C 1
ATOM 600 O O . GLY A 1 78 ? 1.046 -12.426 0.279 1.00 85.12 78 GLY A O 1
ATOM 601 N N . ILE A 1 79 ? 2.867 -11.204 -0.207 1.00 83.25 79 ILE A N 1
ATOM 602 C CA . ILE A 1 79 ? 3.184 -10.851 1.183 1.00 83.25 79 ILE A CA 1
ATOM 603 C C . ILE A 1 79 ? 2.023 -10.065 1.807 1.00 83.25 79 ILE A C 1
ATOM 605 O O . ILE A 1 79 ? 1.567 -10.413 2.894 1.00 83.25 79 ILE A O 1
ATOM 609 N N . MET A 1 80 ? 1.469 -9.063 1.120 1.00 79.31 80 MET A N 1
ATOM 610 C CA . MET A 1 80 ? 0.319 -8.303 1.630 1.00 79.31 80 MET A CA 1
ATOM 611 C C . MET A 1 80 ? -0.919 -9.180 1.869 1.00 79.31 80 MET A C 1
ATOM 613 O O . MET A 1 80 ? -1.641 -8.957 2.840 1.00 79.31 80 MET A O 1
ATOM 617 N N . VAL A 1 81 ? -1.158 -10.192 1.030 1.00 79.25 81 VAL A N 1
ATOM 618 C CA . VAL A 1 81 ? -2.257 -11.156 1.200 1.00 79.25 81 VAL A CA 1
ATOM 619 C C . VAL A 1 81 ? -2.013 -12.069 2.402 1.00 79.25 81 VAL A C 1
ATOM 621 O O . VAL A 1 81 ? -2.938 -12.301 3.182 1.00 79.25 81 VAL A O 1
ATOM 624 N N . VAL A 1 82 ? -0.783 -12.543 2.613 1.00 82.50 82 VAL A N 1
ATOM 625 C CA . VAL A 1 82 ? -0.421 -13.340 3.801 1.00 82.50 82 VAL A CA 1
ATOM 626 C C . VAL A 1 82 ? -0.603 -12.512 5.077 1.00 82.50 82 VAL A C 1
ATOM 628 O O . VAL A 1 82 ? -1.224 -12.967 6.039 1.00 82.50 82 VAL A O 1
ATOM 631 N N . PHE A 1 83 ? -0.167 -11.252 5.060 1.00 77.00 83 PHE A N 1
ATOM 632 C CA . PHE A 1 83 ? -0.331 -10.305 6.165 1.00 77.00 83 PHE A CA 1
ATOM 633 C C . PHE A 1 83 ? -1.669 -9.543 6.127 1.00 77.00 83 PHE A C 1
ATOM 635 O O . PHE A 1 83 ? -1.833 -8.530 6.810 1.00 77.00 83 PHE A O 1
ATOM 642 N N . ARG A 1 84 ? -2.680 -10.062 5.413 1.00 71.81 84 ARG A N 1
ATOM 643 C CA . ARG A 1 84 ? -4.029 -9.477 5.266 1.00 71.81 84 ARG A CA 1
ATOM 644 C C . ARG A 1 84 ? -4.625 -8.969 6.574 1.00 71.81 84 ARG A C 1
ATOM 646 O O . ARG A 1 84 ? -5.249 -7.914 6.585 1.00 71.81 84 ARG A O 1
ATOM 653 N N . LYS A 1 85 ? -4.452 -9.708 7.675 1.00 65.19 85 LYS A N 1
ATOM 654 C CA . LYS A 1 85 ? -5.015 -9.341 8.988 1.00 65.19 85 LYS A CA 1
ATOM 655 C C . LYS A 1 85 ? -4.417 -8.048 9.560 1.00 65.19 85 LYS A C 1
ATOM 657 O O . LYS A 1 85 ? -5.091 -7.367 10.321 1.00 65.19 85 LYS A O 1
ATOM 662 N N . GLN A 1 86 ? -3.181 -7.714 9.192 1.00 66.62 86 GLN A N 1
ATOM 663 C CA . GLN A 1 86 ? -2.481 -6.496 9.612 1.00 66.62 86 GLN A CA 1
ATOM 664 C C . GLN A 1 86 ? -2.603 -5.368 8.577 1.00 66.62 86 GLN A C 1
ATOM 666 O O . GLN A 1 86 ? -2.624 -4.196 8.945 1.00 66.62 86 GLN A O 1
ATOM 671 N N . VAL A 1 87 ? -2.716 -5.711 7.290 1.00 60.94 87 VAL A N 1
ATOM 672 C CA . VAL A 1 87 ? -2.794 -4.741 6.184 1.00 60.94 87 VAL A CA 1
ATOM 673 C C . VAL A 1 87 ? -4.233 -4.269 5.922 1.00 60.94 87 VAL A C 1
ATOM 675 O O . VAL A 1 87 ? -4.437 -3.145 5.473 1.00 60.94 87 VAL A O 1
ATOM 678 N N . PHE A 1 88 ? -5.242 -5.084 6.241 1.00 62.97 88 PHE A N 1
ATOM 679 C CA . PHE A 1 88 ? -6.663 -4.764 6.068 1.00 62.97 88 PHE A CA 1
ATOM 680 C C . PHE A 1 88 ? -7.479 -5.102 7.334 1.00 62.97 88 PHE A C 1
ATOM 682 O O . PHE A 1 88 ? -8.214 -6.092 7.354 1.00 62.97 88 PHE A O 1
ATOM 689 N N . PRO A 1 89 ? -7.419 -4.266 8.389 1.00 65.56 89 PRO A N 1
ATOM 690 C CA . PRO A 1 89 ? -8.218 -4.433 9.609 1.00 65.56 89 PRO A CA 1
ATOM 691 C C . PRO A 1 89 ? -9.687 -3.978 9.454 1.00 65.56 89 PRO A C 1
ATOM 693 O O . PRO A 1 89 ? -10.380 -3.765 10.446 1.00 65.56 89 PRO A O 1
ATOM 696 N N . TYR A 1 90 ? -10.173 -3.786 8.223 1.00 63.19 90 TYR A N 1
ATOM 697 C CA . TYR A 1 90 ? -11.496 -3.226 7.949 1.00 63.19 90 TYR A CA 1
ATOM 698 C C . TYR A 1 90 ? -12.583 -4.299 8.072 1.00 63.19 90 TYR A C 1
ATOM 700 O O . TYR A 1 90 ? -12.742 -5.135 7.180 1.00 63.19 90 TYR A O 1
ATOM 708 N N . GLN A 1 91 ? -13.360 -4.261 9.156 1.00 66.06 91 GLN A N 1
ATOM 709 C CA . GLN A 1 91 ? -14.598 -5.032 9.264 1.00 66.06 91 GLN A CA 1
ATOM 710 C C . GLN A 1 91 ? -15.786 -4.148 8.879 1.00 66.06 91 GLN A C 1
ATOM 712 O O . GLN A 1 91 ? -15.915 -3.018 9.341 1.00 66.06 91 GLN A O 1
ATOM 717 N N . ARG A 1 92 ? -16.654 -4.655 7.995 1.00 65.25 92 ARG A N 1
ATOM 718 C CA . ARG A 1 92 ? -17.878 -3.949 7.563 1.00 65.25 92 ARG A CA 1
ATOM 719 C C . ARG A 1 92 ? -19.050 -4.142 8.530 1.00 65.25 92 ARG A C 1
ATOM 721 O O . ARG A 1 92 ? -20.061 -3.454 8.424 1.00 65.25 92 ARG A O 1
ATOM 728 N N . THR A 1 93 ? -18.912 -5.088 9.449 1.00 70.81 93 THR A N 1
ATOM 729 C CA . THR A 1 93 ? -19.942 -5.522 10.391 1.00 70.81 93 THR A CA 1
ATOM 730 C C . THR A 1 93 ? -19.452 -5.345 11.815 1.00 70.81 93 THR A C 1
ATOM 732 O O . THR A 1 93 ? -18.262 -5.499 12.090 1.00 70.81 93 THR A O 1
ATOM 735 N N . CYS A 1 94 ? -20.374 -5.029 12.719 1.00 73.19 94 CYS A N 1
ATOM 736 C CA . CYS A 1 94 ? -20.075 -4.863 14.131 1.00 73.19 94 CYS A CA 1
ATOM 737 C C . CYS A 1 94 ? -19.633 -6.198 14.718 1.00 73.19 94 CYS A C 1
ATOM 739 O O . CYS A 1 94 ? -20.347 -7.190 14.579 1.00 73.19 94 CYS A O 1
ATOM 741 N N . ALA A 1 95 ? -18.502 -6.213 15.419 1.00 73.31 95 ALA A N 1
ATOM 742 C CA . ALA A 1 95 ? -17.986 -7.426 16.048 1.00 73.31 95 ALA A CA 1
ATOM 743 C C . ALA A 1 95 ? -18.914 -7.987 17.149 1.00 73.31 95 ALA A C 1
ATOM 745 O O . ALA A 1 95 ? -18.829 -9.169 17.461 1.00 73.31 95 ALA A O 1
ATOM 746 N N . ALA A 1 96 ? -19.796 -7.157 17.727 1.00 73.25 96 ALA A N 1
ATOM 747 C CA . ALA A 1 96 ? -20.699 -7.547 18.816 1.00 73.25 96 ALA A CA 1
ATOM 748 C C . ALA A 1 96 ? -22.122 -7.896 18.348 1.00 73.25 96 ALA A C 1
ATOM 750 O O . ALA A 1 96 ? -22.704 -8.869 18.811 1.00 73.25 96 ALA A O 1
ATOM 751 N N . CYS A 1 97 ? -22.695 -7.111 17.430 1.00 74.38 97 CYS A N 1
ATOM 752 C CA . CYS A 1 97 ? -24.104 -7.247 17.039 1.00 74.38 97 CYS A CA 1
ATOM 753 C C . CYS A 1 97 ? -24.318 -7.521 15.548 1.00 74.38 97 CYS A C 1
ATOM 755 O O . CYS A 1 97 ? -25.455 -7.559 15.089 1.00 74.38 97 CYS A O 1
ATOM 757 N N . SER A 1 98 ? -23.244 -7.684 14.769 1.00 76.25 98 SER A N 1
ATOM 758 C CA . SER A 1 98 ? -23.284 -7.923 13.317 1.00 76.25 98 SER A CA 1
ATOM 759 C C . SER A 1 98 ? -23.964 -6.826 12.479 1.00 76.25 98 SER A C 1
ATOM 761 O O . SER A 1 98 ? -24.085 -6.973 11.265 1.00 76.25 98 SER A O 1
ATOM 763 N N . ALA A 1 99 ? -24.365 -5.702 13.084 1.00 77.00 99 ALA A N 1
ATOM 764 C CA . ALA A 1 99 ? -24.943 -4.563 12.373 1.00 77.00 99 ALA A CA 1
ATOM 765 C C . ALA A 1 99 ? -23.936 -3.942 11.390 1.00 77.00 99 ALA A C 1
ATOM 767 O O . ALA A 1 99 ? -22.729 -3.951 11.646 1.00 77.00 99 ALA A O 1
ATOM 768 N N . GLN A 1 100 ? -24.418 -3.373 10.282 1.00 76.81 100 GLN A N 1
ATOM 769 C CA . GLN A 1 100 ? -23.549 -2.650 9.350 1.00 76.81 100 GLN A CA 1
ATOM 770 C C . GLN A 1 100 ? -22.962 -1.401 10.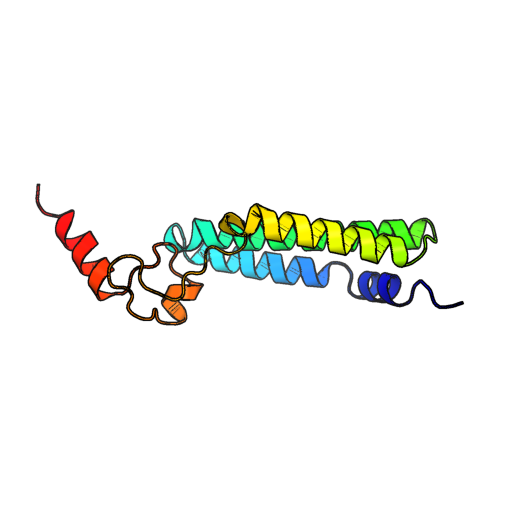020 1.00 76.81 100 GLN A C 1
ATOM 772 O O . GLN A 1 100 ? -23.687 -0.626 10.645 1.00 76.81 100 GLN A O 1
ATOM 777 N N . LEU A 1 101 ? -21.643 -1.222 9.914 1.00 69.81 101 LEU A N 1
ATOM 778 C CA . LEU A 1 101 ? -20.974 -0.023 10.418 1.00 69.81 101 LEU A CA 1
ATOM 779 C C . LEU A 1 101 ? -21.074 1.115 9.402 1.00 69.81 101 LEU A C 1
ATOM 781 O O . LEU A 1 101 ? -20.929 0.904 8.200 1.00 69.81 101 LEU A O 1
ATOM 785 N N . ASP A 1 102 ? -21.238 2.336 9.909 1.00 74.38 102 ASP A N 1
ATOM 786 C CA . ASP A 1 102 ? -21.127 3.544 9.095 1.00 74.38 102 ASP A CA 1
ATOM 787 C C . ASP A 1 102 ? -19.707 3.689 8.518 1.00 74.38 102 ASP A C 1
ATOM 789 O O . ASP A 1 102 ? -18.718 3.314 9.158 1.00 74.38 102 ASP A O 1
ATOM 793 N N . LEU A 1 103 ? -19.592 4.275 7.324 1.00 66.31 103 LEU A N 1
ATOM 794 C CA . LEU A 1 103 ? -18.323 4.484 6.617 1.00 66.31 103 LEU A CA 1
ATOM 795 C C . LEU A 1 103 ? -17.323 5.261 7.476 1.00 66.31 103 LEU A C 1
ATOM 797 O O . LEU A 1 103 ? -16.128 4.955 7.467 1.00 66.31 103 LEU A O 1
ATOM 801 N N . LYS A 1 104 ? -17.808 6.217 8.278 1.00 66.75 104 LYS A N 1
ATOM 802 C CA . LYS A 1 104 ? -16.978 6.959 9.228 1.00 66.75 104 LYS A CA 1
ATOM 803 C C . LYS A 1 104 ? -16.377 6.032 10.288 1.00 66.75 104 LYS A C 1
ATOM 805 O O . LYS A 1 104 ? -15.186 6.123 10.568 1.00 66.75 104 LYS A O 1
ATOM 810 N N . THR A 1 105 ? -17.151 5.100 10.834 1.00 66.50 105 THR A N 1
ATOM 811 C CA . THR A 1 105 ? -16.661 4.123 11.818 1.00 66.50 105 THR A CA 1
ATOM 812 C C . THR A 1 105 ? -15.710 3.116 11.162 1.00 66.50 105 THR A C 1
ATOM 814 O O . THR A 1 105 ? -14.610 2.899 11.668 1.00 66.50 105 THR A O 1
ATOM 817 N N . ILE A 1 106 ? -16.051 2.594 9.977 1.00 66.00 106 ILE A N 1
ATOM 818 C CA . ILE A 1 106 ? -15.191 1.673 9.208 1.00 66.00 106 ILE A CA 1
ATOM 819 C C . ILE A 1 106 ? -13.842 2.314 8.882 1.00 66.00 106 ILE A C 1
ATOM 821 O O . ILE A 1 106 ? -12.819 1.632 8.913 1.00 66.00 106 ILE A O 1
ATOM 825 N N . TYR A 1 107 ? -13.796 3.617 8.601 1.00 63.88 107 TYR A N 1
ATOM 826 C CA . TYR A 1 107 ? -12.560 4.288 8.202 1.00 63.88 107 TYR A CA 1
ATOM 827 C C . TYR A 1 107 ? -11.766 4.872 9.377 1.00 63.88 107 TYR A C 1
ATOM 829 O O . TYR A 1 107 ? -10.544 4.775 9.381 1.00 63.88 107 TYR A O 1
ATOM 837 N N . TYR A 1 108 ? -12.423 5.389 10.419 1.00 62.53 108 TYR A N 1
ATOM 838 C CA . TYR A 1 108 ? -11.750 6.138 11.492 1.00 62.53 108 TYR A CA 1
ATOM 839 C C . TYR A 1 108 ? -11.665 5.423 12.847 1.00 62.53 108 TYR A C 1
ATOM 841 O O . TYR A 1 108 ? -10.847 5.832 13.660 1.00 62.53 108 TYR A O 1
ATOM 849 N N . MET A 1 109 ? -12.455 4.369 13.089 1.00 64.31 109 MET A N 1
ATOM 850 C CA . MET A 1 109 ? -12.516 3.682 14.390 1.00 64.31 109 MET A CA 1
ATOM 851 C C . MET A 1 109 ? -12.001 2.237 14.312 1.00 64.31 109 MET A C 1
ATOM 853 O O . MET A 1 109 ? -12.493 1.449 13.505 1.00 64.31 109 MET A O 1
ATOM 857 N N . ASP A 1 110 ? -10.999 1.884 15.113 1.00 61.41 110 ASP A N 1
ATOM 858 C CA . ASP A 1 110 ? -10.330 0.571 15.101 1.00 61.41 110 ASP A CA 1
ATOM 859 C C . ASP A 1 110 ? -11.103 -0.535 15.826 1.00 61.41 110 ASP A C 1
ATOM 861 O O . ASP A 1 110 ? -10.888 -1.720 15.583 1.00 61.41 110 ASP A O 1
ATOM 865 N N . ASP A 1 111 ? -12.010 -0.166 16.721 1.00 64.12 111 ASP A N 1
ATOM 866 C CA . ASP A 1 111 ? -12.707 -1.084 17.612 1.00 64.12 111 ASP A CA 1
ATOM 867 C C . ASP A 1 111 ? -13.852 -1.855 16.934 1.00 64.12 111 ASP A C 1
ATOM 869 O O . ASP A 1 111 ? -14.384 -2.786 17.528 1.00 64.12 111 ASP A O 1
ATOM 873 N N . ASN A 1 112 ? -14.182 -1.542 15.671 1.00 67.38 112 ASN A N 1
ATOM 874 C CA . ASN A 1 112 ? -15.175 -2.260 14.852 1.00 67.38 112 ASN A CA 1
ATOM 875 C C . ASN A 1 112 ? -16.532 -2.473 15.569 1.00 67.38 112 ASN A C 1
ATOM 877 O O . ASN A 1 112 ? -17.244 -3.447 15.316 1.00 67.38 112 ASN A O 1
ATOM 881 N N . LEU A 1 113 ? -16.898 -1.550 16.466 1.00 69.94 113 LEU A N 1
ATOM 882 C CA . LEU A 1 113 ? -18.165 -1.528 17.196 1.00 69.94 113 LEU A CA 1
ATOM 883 C C . LEU A 1 113 ? -19.088 -0.455 16.624 1.00 69.94 113 LEU A C 1
ATOM 885 O O . LEU A 1 113 ? -18.653 0.658 16.310 1.00 69.94 113 LEU A O 1
ATOM 889 N N . CYS A 1 114 ? -20.378 -0.776 16.525 1.00 75.44 114 CYS A N 1
ATOM 890 C CA . CYS A 1 114 ? -21.400 0.221 16.231 1.00 75.44 114 CYS A CA 1
ATOM 891 C C . CYS A 1 114 ? -21.549 1.205 17.412 1.00 75.44 114 CYS A C 1
ATOM 893 O O . CYS A 1 114 ? -21.172 0.859 18.535 1.00 75.44 114 CYS A O 1
ATOM 895 N N . PRO A 1 115 ? -22.103 2.414 17.193 1.00 73.31 115 PRO A N 1
ATOM 896 C CA . PRO A 1 115 ? -22.246 3.427 18.244 1.00 73.31 115 PRO A CA 1
ATOM 897 C C . PRO A 1 115 ? -22.941 2.886 19.499 1.00 73.31 115 PRO A C 1
ATOM 899 O O . PRO A 1 115 ? -22.453 3.080 20.604 1.00 73.31 115 PRO A O 1
ATOM 902 N N . ARG A 1 116 ? -23.997 2.089 19.302 1.00 76.69 116 ARG A N 1
ATOM 903 C CA . ARG A 1 116 ? -24.781 1.478 20.378 1.00 76.69 116 ARG A CA 1
ATOM 904 C C . ARG A 1 116 ? -23.966 0.499 21.234 1.00 76.69 116 ARG A C 1
ATOM 906 O O . ARG A 1 116 ? -23.960 0.614 22.450 1.00 76.69 116 ARG A O 1
ATOM 913 N N . CYS A 1 117 ? -23.225 -0.421 20.610 1.00 73.94 117 CYS A N 1
ATOM 914 C CA . CYS A 1 117 ? -22.372 -1.366 21.345 1.00 73.94 117 CYS A CA 1
ATOM 915 C C . CYS A 1 117 ? -21.125 -0.700 21.947 1.00 73.94 117 CYS A C 1
ATOM 917 O O . CYS A 1 117 ? -20.523 -1.244 22.869 1.00 73.94 117 CYS A O 1
ATOM 919 N N . ARG A 1 118 ? -20.706 0.452 21.411 1.00 75.94 118 ARG A N 1
ATOM 920 C CA . ARG A 1 118 ? -19.623 1.259 21.980 1.00 75.94 118 ARG A CA 1
ATOM 921 C C . ARG A 1 118 ? -20.076 1.943 23.268 1.00 75.94 118 ARG A C 1
ATOM 923 O O . ARG A 1 118 ? -19.358 1.845 24.253 1.00 75.94 118 ARG A O 1
ATOM 930 N N . GLU A 1 119 ? -21.252 2.570 23.257 1.00 76.81 119 GLU A N 1
ATOM 931 C CA . GLU A 1 119 ? -21.861 3.189 24.445 1.00 76.81 119 GLU A CA 1
ATOM 932 C C . GLU A 1 119 ? -22.110 2.164 25.554 1.00 76.81 119 GLU A C 1
ATOM 934 O O . GLU A 1 119 ? -21.787 2.412 26.712 1.00 76.81 119 GLU A O 1
ATOM 939 N N . GLU A 1 120 ? -22.602 0.980 25.190 1.00 75.31 120 GLU A N 1
ATOM 940 C CA . GLU A 1 120 ? -22.831 -0.128 26.122 1.00 75.31 120 GLU A CA 1
ATOM 941 C C . GLU A 1 120 ? -21.520 -0.625 26.755 1.00 75.31 120 GLU A C 1
ATOM 943 O O . GLU A 1 120 ? -21.464 -0.888 27.956 1.00 75.31 120 GLU A O 1
ATOM 948 N N . ARG A 1 121 ? -20.421 -0.661 25.986 1.00 70.25 121 ARG A N 1
ATOM 949 C CA . ARG A 1 121 ? -19.088 -0.959 26.528 1.00 70.25 121 ARG A CA 1
ATOM 950 C C . ARG A 1 121 ? -18.570 0.130 27.463 1.00 70.25 121 ARG A C 1
ATOM 952 O O . ARG A 1 121 ? -18.092 -0.209 28.537 1.00 70.25 121 ARG A O 1
ATOM 959 N N . SER A 1 122 ? -18.666 1.405 27.083 1.00 65.00 122 SER A N 1
ATOM 960 C CA . SER A 1 122 ? -18.176 2.506 27.922 1.00 65.00 122 SER A CA 1
ATOM 961 C C . SER A 1 122 ? -18.983 2.675 29.210 1.00 65.00 122 SER A C 1
ATOM 963 O O . SER A 1 122 ? -18.405 2.977 30.244 1.00 65.00 122 SER A O 1
ATOM 965 N N . GLY A 1 123 ? -20.296 2.417 29.179 1.00 60.31 123 GLY A N 1
ATOM 966 C CA . GLY A 1 123 ? -21.150 2.483 30.370 1.00 60.31 123 GLY A CA 1
ATOM 967 C C . GLY A 1 123 ? -20.927 1.340 31.367 1.00 60.31 123 GLY A C 1
ATOM 968 O O . GLY A 1 123 ? -21.304 1.463 32.526 1.00 60.31 123 GLY A O 1
ATOM 969 N N . THR A 1 124 ? -20.291 0.242 30.946 1.00 55.34 124 THR A N 1
ATOM 970 C CA . THR A 1 124 ? -19.965 -0.890 31.834 1.00 55.34 124 THR A CA 1
ATOM 971 C C . THR A 1 124 ? -18.665 -0.651 32.619 1.00 55.34 124 THR A C 1
ATOM 973 O O . THR A 1 124 ? -18.442 -1.285 33.645 1.00 55.34 124 THR A O 1
ATOM 976 N N . GLU A 1 125 ? -17.807 0.277 32.180 1.00 52.59 125 GLU A N 1
ATOM 977 C CA . GLU A 1 125 ? -16.526 0.589 32.839 1.00 52.59 125 GLU A CA 1
ATOM 978 C C . GLU A 1 125 ? -16.651 1.648 33.960 1.00 52.59 125 GLU A C 1
ATOM 980 O O . GLU A 1 125 ? -15.702 1.848 34.714 1.00 52.59 125 GLU A O 1
ATOM 985 N N . GLU A 1 126 ? -17.817 2.291 34.119 1.00 49.28 126 GLU A N 1
ATOM 986 C CA . GLU A 1 126 ? -18.080 3.342 35.125 1.00 49.28 126 GLU A CA 1
ATOM 987 C C . GLU A 1 126 ? -18.783 2.856 36.410 1.00 49.28 126 GLU A C 1
ATOM 989 O O . GLU A 1 126 ? -19.203 3.673 37.233 1.00 49.28 126 GLU A O 1
ATOM 994 N N . HIS A 1 127 ? -18.887 1.544 36.641 1.00 38.75 127 HIS A N 1
ATOM 995 C CA . HIS A 1 127 ? -19.413 1.022 37.910 1.00 38.75 127 HIS A CA 1
ATOM 996 C C . HIS A 1 127 ? -18.495 -0.037 38.546 1.00 38.75 127 HIS A C 1
ATOM 998 O O . HIS A 1 127 ? -18.706 -1.235 38.344 1.00 38.75 127 HIS A O 1
ATOM 1004 N N . PRO A 1 128 ? -17.447 0.387 39.282 1.00 43.09 128 PRO A N 1
ATOM 1005 C CA . PRO A 1 128 ? -16.869 -0.402 40.366 1.00 43.09 128 PRO A CA 1
ATOM 1006 C C . PRO A 1 128 ? -17.775 -0.429 41.607 1.00 43.09 128 PRO A C 1
ATOM 1008 O O . PRO A 1 128 ? -18.453 0.589 41.880 1.00 43.09 128 PRO A O 1
#

Sequence (128 aa):
MNTLKISSLLLDAGLWPLIVLLVINLTFRKYGKAAAVKRMASLYHAIAVFIITSLAALIVKWQLTDLYLGLGTVLVIGIMVVFRKQVFPYQRTCAACSAQLDLKTIYYMDDNLCPRCREERSGTEEHP